Protein AF-A0A7X4APA9-F1 (afdb_monomer_lite)

Secondary structure (DSSP, 8-state):
----HHHHHHHHHHS----TTSS-HHHHHHHHHHHHHHHHHHS-GGG--SSS----S-TTTT-GGGG-

Structure (mmCIF, N/CA/C/O backbone):
data_AF-A0A7X4APA9-F1
#
_entry.id   AF-A0A7X4APA9-F1
#
loop_
_atom_site.group_PDB
_atom_site.id
_atom_site.type_symbol
_atom_site.label_atom_id
_atom_site.label_alt_id
_atom_site.label_comp_id
_atom_site.label_asym_id
_atom_site.label_entity_id
_atom_site.label_seq_id
_atom_site.pdbx_PDB_ins_code
_atom_site.Cartn_x
_atom_site.Cartn_y
_atom_site.Cartn_z
_atom_site.occupancy
_atom_site.B_iso_or_equiv
_atom_site.auth_seq_id
_atom_site.auth_comp_id
_atom_site.auth_asym_id
_atom_site.auth_atom_id
_atom_site.pdbx_PDB_model_num
ATOM 1 N N . MET A 1 1 ? -5.886 -6.947 13.616 1.00 82.56 1 MET A N 1
ATOM 2 C CA . MET A 1 1 ? -6.449 -5.667 14.108 1.00 82.56 1 MET A CA 1
ATOM 3 C C . MET A 1 1 ? -7.970 -5.782 14.140 1.00 82.56 1 MET A C 1
ATOM 5 O O . MET A 1 1 ? -8.518 -6.399 13.237 1.00 82.56 1 MET A O 1
ATOM 9 N N . LYS A 1 2 ? -8.652 -5.216 15.145 1.00 92.44 2 LYS A N 1
ATOM 10 C CA . LYS A 1 2 ? -10.117 -5.065 15.149 1.00 92.44 2 LYS A CA 1
ATOM 11 C C . LYS A 1 2 ? -10.449 -3.573 15.165 1.00 92.44 2 LYS A C 1
ATOM 13 O O . LYS A 1 2 ? -9.907 -2.859 16.003 1.00 92.44 2 LYS A O 1
ATOM 18 N N . LEU A 1 3 ? -11.293 -3.119 14.238 1.00 95.88 3 LEU A N 1
ATOM 19 C CA . LEU A 1 3 ? -11.736 -1.724 14.180 1.00 95.88 3 LEU A CA 1
ATOM 20 C C . LEU A 1 3 ? -12.650 -1.400 15.364 1.00 95.88 3 LEU A C 1
ATOM 22 O O . LEU A 1 3 ? -13.386 -2.265 15.849 1.00 95.88 3 LEU A O 1
ATOM 26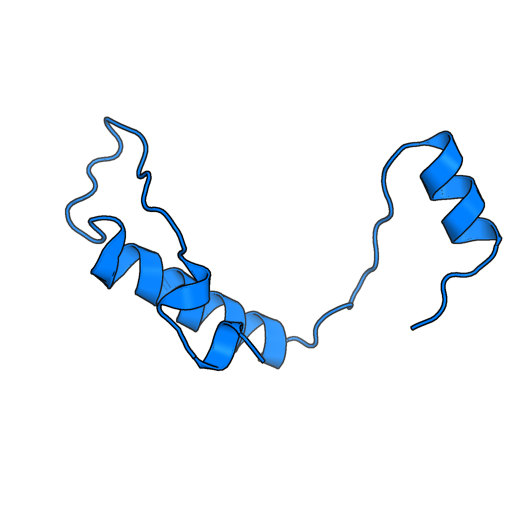 N N . THR A 1 4 ? -12.615 -0.150 15.817 1.00 96.88 4 THR A N 1
ATOM 27 C CA . THR A 1 4 ? -13.583 0.344 16.801 1.00 96.88 4 THR A CA 1
ATOM 28 C C . THR A 1 4 ? -14.947 0.549 16.144 1.00 96.88 4 THR A C 1
ATOM 30 O O . THR A 1 4 ? -15.042 0.771 14.937 1.00 96.88 4 THR A O 1
ATOM 33 N N . GLU A 1 5 ? -16.018 0.526 16.937 1.00 98.19 5 GLU A N 1
ATOM 34 C CA . GLU A 1 5 ? -17.370 0.804 16.437 1.00 98.19 5 GLU A CA 1
ATOM 35 C C . GLU A 1 5 ? -17.461 2.188 15.775 1.00 98.19 5 GLU A C 1
ATOM 37 O O . GLU A 1 5 ? -18.086 2.343 14.730 1.00 98.19 5 GLU A O 1
ATOM 42 N N . HIS A 1 6 ? -16.747 3.179 16.315 1.00 97.62 6 HIS A N 1
ATOM 43 C CA . HIS A 1 6 ? -16.658 4.502 15.707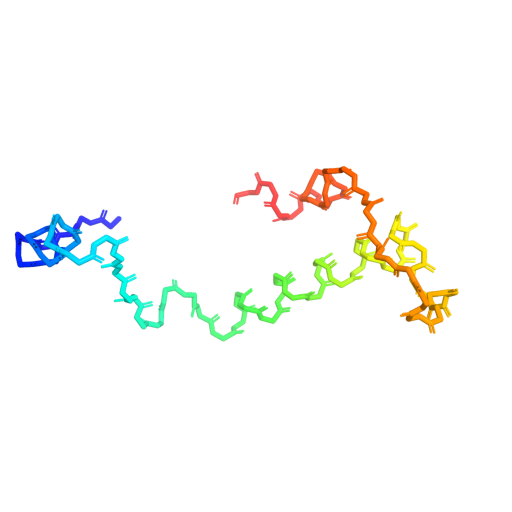 1.00 97.62 6 HIS A CA 1
ATOM 44 C C . HIS A 1 6 ? -16.024 4.464 14.307 1.00 97.62 6 HIS A C 1
ATOM 46 O O . HIS A 1 6 ? -16.563 5.061 13.382 1.00 97.62 6 HIS A O 1
ATOM 52 N N . GLN A 1 7 ? -14.914 3.740 14.129 1.00 97.62 7 GLN A N 1
ATOM 53 C CA . GLN A 1 7 ? -14.263 3.593 12.821 1.00 97.62 7 GLN A CA 1
ATOM 54 C C . GLN A 1 7 ? -15.157 2.858 11.816 1.00 97.62 7 GLN A C 1
ATOM 56 O O . GLN A 1 7 ? -15.212 3.247 10.651 1.00 97.62 7 GLN A O 1
ATOM 61 N N . VAL A 1 8 ? -15.888 1.832 12.268 1.00 98.19 8 VAL A N 1
ATOM 62 C CA . VAL A 1 8 ? -16.878 1.120 11.444 1.00 98.19 8 VAL A CA 1
ATOM 63 C C . VAL A 1 8 ? -17.999 2.066 11.012 1.00 98.19 8 VAL A C 1
ATOM 65 O O . VAL A 1 8 ? -18.310 2.147 9.826 1.00 98.19 8 VAL A O 1
ATOM 68 N N . ASN A 1 9 ? -18.566 2.836 11.941 1.00 98.50 9 ASN A N 1
ATOM 69 C CA . ASN A 1 9 ? -19.631 3.794 11.640 1.00 98.50 9 ASN A CA 1
ATOM 70 C C . ASN A 1 9 ? -19.153 4.920 10.713 1.00 98.50 9 ASN A C 1
ATOM 72 O O . ASN A 1 9 ? -19.888 5.324 9.811 1.00 98.50 9 ASN A O 1
ATOM 76 N N . PHE A 1 10 ? -17.914 5.390 10.887 1.00 98.38 10 PHE A N 1
ATOM 77 C CA . PHE A 1 10 ? -17.292 6.359 9.987 1.00 98.38 10 PHE A CA 1
ATOM 78 C C . PHE A 1 10 ? -17.190 5.793 8.566 1.00 98.38 10 PHE A C 1
ATOM 80 O O . PHE A 1 10 ? -17.673 6.422 7.626 1.00 98.38 10 PHE A O 1
ATOM 87 N N . PHE A 1 11 ? -16.643 4.583 8.406 1.00 98.12 11 PHE A N 1
ATOM 88 C CA . PHE A 1 11 ? -16.545 3.929 7.100 1.00 98.12 11 PHE A CA 1
ATOM 89 C C . PHE A 1 11 ? -17.922 3.744 6.451 1.00 98.12 11 PHE A C 1
ATOM 91 O O . PHE A 1 11 ? -18.099 4.089 5.288 1.00 98.12 11 PHE A O 1
ATOM 98 N N . ASN A 1 12 ? -18.920 3.282 7.208 1.00 98.44 12 ASN A N 1
ATOM 99 C CA . ASN A 1 12 ? -20.285 3.107 6.703 1.00 98.44 12 ASN A CA 1
ATOM 100 C C . ASN A 1 12 ? -20.940 4.429 6.262 1.00 98.44 12 ASN A C 1
ATOM 102 O O . ASN A 1 12 ? -21.819 4.414 5.406 1.00 98.44 12 ASN A O 1
ATOM 106 N N . THR A 1 13 ? -20.524 5.562 6.836 1.00 98.50 13 THR A N 1
ATOM 107 C CA . THR A 1 13 ? -21.062 6.892 6.508 1.00 98.50 13 THR A CA 1
ATOM 108 C C . THR A 1 13 ? -20.335 7.532 5.324 1.00 98.50 13 THR A C 1
ATOM 110 O O . THR A 1 13 ? -20.973 8.140 4.468 1.00 98.50 13 THR A O 1
ATOM 113 N N . PHE A 1 14 ? -19.005 7.414 5.269 1.00 98.44 14 PHE A N 1
ATOM 114 C CA . PHE A 1 14 ? -18.162 8.174 4.338 1.00 98.44 14 PHE A CA 1
ATOM 115 C C . PHE A 1 14 ? -17.494 7.325 3.248 1.00 98.44 14 PHE A C 1
ATOM 117 O O . PHE A 1 14 ? -16.954 7.878 2.294 1.00 98.44 14 PHE A O 1
ATOM 124 N N . GLY A 1 15 ? -17.511 5.997 3.365 1.00 97.94 15 GLY A N 1
ATOM 125 C CA . GLY A 1 15 ? -16.952 5.066 2.379 1.00 97.94 15 GLY A CA 1
ATOM 126 C C . GLY A 1 15 ? -15.430 4.901 2.421 1.00 97.94 15 GLY A C 1
ATOM 127 O O . GLY A 1 15 ? -14.867 4.243 1.549 1.00 97.94 15 GLY A O 1
ATOM 128 N N . TYR A 1 16 ? -14.743 5.479 3.410 1.00 97.44 16 TYR A N 1
ATOM 129 C CA . TYR A 1 16 ? -13.298 5.329 3.586 1.00 97.44 16 TYR A CA 1
ATOM 130 C C . TYR A 1 16 ? -12.904 5.365 5.064 1.00 97.44 16 TYR A C 1
ATOM 132 O O . TYR A 1 16 ? -13.665 5.815 5.920 1.00 97.44 16 TYR A O 1
ATOM 140 N N . LEU A 1 17 ? -11.691 4.896 5.362 1.00 97.31 17 LEU A N 1
ATOM 141 C CA . LEU A 1 17 ? -11.080 5.007 6.680 1.00 97.31 17 LEU A CA 1
ATOM 142 C C . LEU A 1 17 ? -9.578 5.253 6.524 1.00 97.31 17 LEU A C 1
ATOM 144 O O . LEU A 1 17 ? -8.892 4.496 5.841 1.00 97.31 17 LEU A O 1
ATOM 148 N N . ALA A 1 18 ? -9.063 6.294 7.1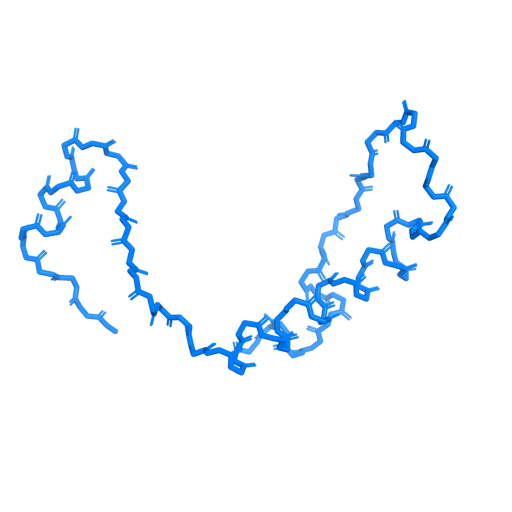74 1.00 95.44 18 ALA A N 1
ATOM 149 C CA . ALA A 1 18 ? -7.625 6.509 7.285 1.00 95.44 18 ALA A CA 1
ATOM 150 C C . ALA A 1 18 ? -7.090 5.770 8.518 1.00 95.44 18 ALA A C 1
ATOM 152 O O . ALA A 1 18 ? -7.632 5.915 9.615 1.00 95.44 18 ALA A O 1
ATOM 153 N N . ILE A 1 19 ? -6.017 4.998 8.342 1.00 94.31 19 ILE A N 1
ATOM 154 C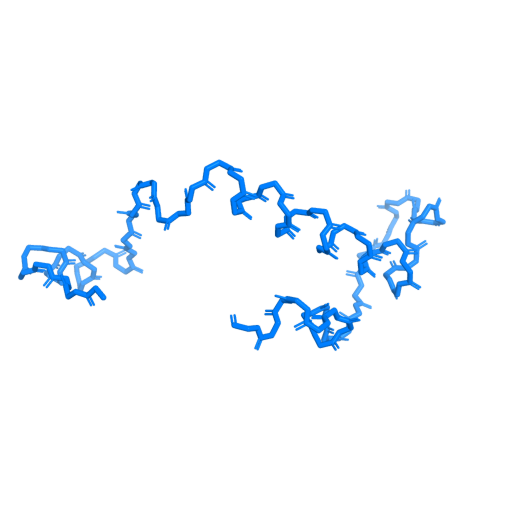 CA . ILE A 1 19 ? -5.335 4.277 9.422 1.00 94.31 19 ILE A CA 1
ATOM 155 C C . ILE A 1 19 ? -3.869 4.731 9.433 1.00 94.31 19 ILE A C 1
ATOM 157 O O . ILE A 1 19 ? -3.043 4.172 8.708 1.00 94.31 19 ILE A O 1
ATOM 161 N N . PRO A 1 20 ? -3.537 5.786 10.199 1.00 92.94 20 PRO A N 1
ATOM 162 C CA . PRO A 1 20 ? -2.173 6.290 10.281 1.00 92.94 20 PRO A CA 1
ATOM 163 C C . PRO A 1 20 ? -1.240 5.240 10.884 1.00 92.94 20 PRO A C 1
ATOM 165 O O . PRO A 1 20 ? -1.598 4.587 11.862 1.00 92.94 20 PRO A O 1
ATOM 168 N N . GLY A 1 21 ? -0.039 5.099 10.320 1.00 93.12 21 GLY A N 1
ATOM 169 C CA . GLY A 1 21 ? 0.972 4.180 10.850 1.00 93.12 21 GLY A CA 1
ATOM 170 C C . GLY A 1 21 ? 0.589 2.701 10.752 1.00 93.12 21 GLY A C 1
ATOM 171 O O . GLY A 1 21 ? 1.026 1.916 11.586 1.00 93.12 21 GLY A O 1
ATOM 172 N N . MET A 1 22 ? -0.233 2.320 9.764 1.00 93.31 22 MET A N 1
ATOM 173 C CA . MET A 1 22 ? -0.558 0.910 9.495 1.00 93.31 22 MET A CA 1
ATOM 174 C C . MET A 1 22 ? 0.702 0.072 9.232 1.00 93.31 22 MET A C 1
ATOM 176 O O . MET A 1 22 ? 0.771 -1.075 9.659 1.00 93.31 22 MET A O 1
ATOM 180 N N . PHE A 1 23 ? 1.682 0.666 8.549 1.00 94.06 23 PHE A N 1
ATOM 181 C CA . PHE A 1 23 ? 2.992 0.082 8.295 1.00 94.06 23 PHE A CA 1
ATOM 182 C C . PHE A 1 23 ? 4.053 0.865 9.059 1.00 94.06 23 PHE A C 1
ATOM 184 O O . PHE A 1 23 ? 3.999 2.098 9.146 1.00 94.06 23 PHE A O 1
ATOM 191 N N . SER A 1 24 ? 5.039 0.152 9.587 1.00 96.50 24 SER A N 1
ATOM 192 C CA . SER A 1 24 ? 6.265 0.762 10.087 1.00 96.50 24 SER A CA 1
ATOM 193 C C . SER A 1 24 ? 7.062 1.414 8.943 1.00 96.50 24 SER A C 1
ATOM 195 O O . SER A 1 24 ? 6.905 1.036 7.779 1.00 96.50 24 SER A O 1
ATOM 197 N N . PRO A 1 25 ? 7.951 2.383 9.239 1.00 96.81 25 PRO A N 1
ATOM 198 C CA . PRO A 1 25 ? 8.808 2.991 8.221 1.00 96.81 25 PRO A CA 1
ATOM 199 C C . PRO A 1 25 ? 9.628 1.974 7.419 1.00 96.81 25 PRO A C 1
ATOM 201 O O . PRO A 1 25 ? 9.713 2.094 6.201 1.00 96.81 25 PRO A O 1
ATOM 204 N N . SER A 1 26 ? 10.168 0.948 8.083 1.00 97.31 26 SER A N 1
ATOM 205 C CA . SER A 1 26 ? 10.930 -0.116 7.425 1.00 97.31 26 SER A CA 1
ATOM 206 C C . SER A 1 26 ? 10.050 -1.009 6.555 1.00 97.31 26 SER A C 1
ATOM 208 O O . SER A 1 26 ? 10.501 -1.457 5.506 1.00 97.31 26 SER A O 1
ATOM 210 N N . GLU A 1 27 ? 8.798 -1.265 6.955 1.00 96.12 27 GLU A N 1
ATOM 211 C CA . GLU A 1 27 ? 7.841 -1.976 6.101 1.00 96.12 27 GLU A CA 1
ATOM 212 C C . GLU A 1 27 ? 7.527 -1.203 4.829 1.00 96.12 27 GLU A C 1
ATOM 214 O O . GLU A 1 27 ? 7.561 -1.775 3.744 1.00 96.12 27 GLU A O 1
ATOM 219 N N . MET A 1 28 ? 7.281 0.101 4.951 1.00 96.50 28 MET A N 1
ATOM 220 C CA . MET A 1 28 ? 7.054 0.944 3.781 1.00 96.50 28 MET A CA 1
ATOM 221 C C . MET A 1 28 ? 8.264 0.948 2.847 1.00 96.50 28 MET A C 1
ATOM 223 O O . MET A 1 28 ? 8.081 0.806 1.645 1.00 96.50 28 MET A O 1
ATOM 227 N N . GLU A 1 29 ? 9.480 1.066 3.385 1.00 97.44 29 GLU A N 1
ATOM 228 C CA . GLU A 1 29 ? 10.716 1.072 2.594 1.00 97.44 29 GLU A CA 1
ATOM 229 C C . GLU A 1 29 ? 10.831 -0.178 1.717 1.00 97.44 29 GLU A C 1
ATOM 231 O O . GLU A 1 29 ? 10.904 -0.063 0.494 1.00 97.44 29 GLU A O 1
ATOM 236 N N . TRP A 1 30 ? 10.742 -1.375 2.306 1.00 96.75 30 TRP A N 1
ATOM 237 C CA . TRP A 1 30 ? 10.908 -2.591 1.510 1.00 96.75 30 TRP A CA 1
ATOM 238 C C . TRP A 1 30 ? 9.729 -2.855 0.566 1.00 96.75 30 TRP A C 1
ATOM 240 O O . TRP A 1 30 ? 9.940 -3.390 -0.520 1.00 96.75 30 TRP A O 1
ATOM 250 N N . ILE A 1 31 ? 8.496 -2.489 0.944 1.00 96.06 31 ILE A N 1
ATOM 251 C CA . ILE A 1 31 ? 7.326 -2.621 0.058 1.00 96.06 31 ILE A CA 1
ATOM 252 C C . ILE A 1 31 ? 7.514 -1.743 -1.181 1.00 96.06 31 ILE A C 1
ATOM 254 O O . ILE A 1 31 ? 7.256 -2.197 -2.295 1.00 96.06 31 ILE A O 1
ATOM 258 N N . ILE A 1 32 ? 7.976 -0.503 -0.989 1.00 96.00 32 ILE A N 1
ATOM 259 C CA . ILE A 1 32 ? 8.254 0.433 -2.081 1.00 96.00 32 ILE A CA 1
ATOM 260 C C . ILE A 1 32 ? 9.342 -0.137 -2.989 1.00 96.00 32 ILE A C 1
ATOM 262 O O . ILE A 1 32 ? 9.134 -0.204 -4.195 1.00 96.00 32 ILE A O 1
ATOM 266 N N . GLU A 1 33 ? 10.465 -0.596 -2.432 1.00 96.38 33 GLU A N 1
ATOM 267 C CA . GLU A 1 33 ? 11.561 -1.173 -3.220 1.00 96.38 33 GLU A CA 1
ATOM 268 C C . GLU A 1 33 ? 11.109 -2.370 -4.064 1.00 96.38 33 GLU A C 1
ATOM 270 O O . GLU A 1 33 ? 11.372 -2.422 -5.267 1.00 96.38 33 GLU A O 1
ATOM 275 N N . GLU A 1 34 ? 10.394 -3.322 -3.461 1.00 96.06 34 GLU A N 1
ATOM 276 C CA . GLU A 1 34 ? 9.899 -4.499 -4.173 1.00 96.06 34 GLU A CA 1
ATOM 277 C C . GLU A 1 34 ? 8.912 -4.107 -5.278 1.00 96.06 34 GLU A C 1
ATOM 279 O O . GLU A 1 34 ? 8.995 -4.633 -6.388 1.00 96.06 34 GLU A O 1
ATOM 284 N N . PHE A 1 35 ? 8.011 -3.157 -5.015 1.00 93.50 35 PHE A N 1
ATOM 285 C CA . PHE A 1 35 ? 7.050 -2.700 -6.015 1.00 93.50 35 PHE A CA 1
ATOM 286 C C . PHE A 1 35 ? 7.729 -1.935 -7.161 1.00 93.50 35 PHE A C 1
ATOM 288 O O . PHE A 1 35 ? 7.415 -2.176 -8.326 1.00 93.50 35 PHE A O 1
ATOM 295 N N . GLU A 1 36 ? 8.706 -1.075 -6.871 1.00 92.75 36 GLU A N 1
ATOM 296 C CA . GLU A 1 36 ? 9.488 -0.360 -7.888 1.00 92.75 36 GLU A CA 1
ATOM 297 C C . GLU A 1 36 ? 10.220 -1.330 -8.820 1.00 92.75 36 GLU A C 1
ATOM 299 O O . GLU A 1 36 ? 10.180 -1.173 -10.044 1.00 92.75 36 GLU A O 1
ATOM 304 N N . LEU A 1 37 ? 10.817 -2.395 -8.275 1.00 93.19 37 LEU A N 1
ATOM 305 C CA . LEU A 1 37 ? 11.460 -3.432 -9.086 1.00 93.19 37 LEU A CA 1
ATOM 306 C C . LEU A 1 37 ? 10.482 -4.081 -10.072 1.00 93.19 37 LEU A C 1
ATOM 308 O O . LEU A 1 37 ? 10.863 -4.354 -11.209 1.00 93.19 37 LEU A O 1
ATOM 312 N N . THR A 1 38 ? 9.208 -4.246 -9.704 1.00 92.81 38 THR A N 1
ATOM 313 C CA . THR A 1 38 ? 8.207 -4.818 -10.623 1.00 92.81 38 THR A CA 1
ATOM 314 C C . THR A 1 38 ? 7.963 -3.926 -11.833 1.00 92.81 38 THR A C 1
ATOM 316 O O . THR A 1 38 ? 7.880 -4.409 -12.962 1.00 92.81 38 THR A O 1
ATOM 319 N N . ILE A 1 39 ? 7.921 -2.609 -11.626 1.00 90.69 39 ILE A N 1
ATOM 320 C CA . ILE A 1 39 ? 7.763 -1.630 -12.703 1.00 90.69 39 ILE A CA 1
ATOM 321 C C . ILE A 1 39 ? 9.001 -1.645 -13.599 1.00 90.69 39 ILE A C 1
ATOM 323 O O . ILE A 1 39 ? 8.873 -1.620 -14.825 1.00 90.69 39 ILE A O 1
ATOM 327 N N . GLN A 1 40 ? 10.193 -1.712 -12.998 1.00 91.12 40 GLN A N 1
ATOM 328 C CA . GLN A 1 40 ? 11.450 -1.706 -13.743 1.00 91.12 40 GLN A CA 1
ATOM 329 C C . GLN A 1 40 ? 11.649 -2.967 -14.589 1.00 91.12 40 GLN A C 1
ATOM 331 O O . GLN A 1 40 ? 12.112 -2.865 -15.724 1.00 91.12 40 GLN A O 1
ATOM 336 N N . GLU A 1 41 ? 11.291 -4.134 -14.058 1.00 91.25 41 GLU A N 1
ATOM 337 C CA . GLU A 1 41 ? 11.540 -5.432 -14.694 1.00 91.25 41 GLU A CA 1
ATOM 338 C C . GLU A 1 41 ? 10.397 -5.871 -15.625 1.00 91.25 41 GLU A C 1
ATOM 340 O O . GLU A 1 41 ? 10.659 -6.469 -16.668 1.00 91.25 41 GLU A O 1
ATOM 345 N N . PHE A 1 42 ? 9.141 -5.545 -15.293 1.00 90.06 42 PHE A N 1
ATOM 346 C CA . PHE A 1 42 ? 7.951 -6.052 -15.996 1.00 90.06 42 PHE A CA 1
ATOM 347 C C . PHE A 1 42 ? 7.054 -4.947 -16.578 1.00 90.06 42 PHE A C 1
ATOM 349 O O . PHE A 1 42 ? 6.313 -5.194 -17.528 1.00 90.06 42 PHE A O 1
ATOM 356 N N . GLY A 1 43 ? 7.141 -3.717 -16.064 1.00 88.06 43 GLY A N 1
ATOM 357 C CA . GLY A 1 43 ? 6.333 -2.566 -16.492 1.00 88.06 43 GLY A CA 1
ATOM 358 C C . GLY A 1 43 ? 6.967 -1.677 -17.571 1.00 88.06 43 GLY A C 1
ATOM 359 O O . GLY A 1 43 ? 6.506 -0.558 -17.789 1.00 88.06 43 GLY A O 1
ATOM 360 N N . GLY A 1 44 ? 8.046 -2.122 -18.221 1.00 84.06 44 GLY A N 1
ATOM 361 C CA . GLY A 1 44 ? 8.793 -1.328 -19.210 1.00 84.06 44 GLY A CA 1
ATOM 362 C C . GLY A 1 44 ? 9.792 -0.332 -18.605 1.00 84.06 44 GLY A C 1
ATOM 363 O O . GLY A 1 44 ? 10.649 0.175 -19.332 1.00 84.06 44 GLY A O 1
ATOM 364 N N . GLY A 1 45 ? 9.741 -0.115 -17.287 1.00 84.75 45 GLY A N 1
ATOM 365 C CA . GLY A 1 45 ? 10.783 0.535 -16.496 1.00 84.75 45 GLY A CA 1
ATOM 366 C C . GLY A 1 45 ? 11.360 1.807 -17.106 1.00 84.75 45 GLY A C 1
ATOM 367 O O . GLY A 1 45 ? 10.644 2.736 -17.469 1.00 84.75 45 GLY A O 1
ATOM 368 N N . LYS A 1 46 ? 12.688 1.813 -17.253 1.00 79.31 46 LYS A N 1
ATOM 369 C CA . LYS A 1 46 ? 13.489 2.923 -17.800 1.00 79.31 46 LYS A CA 1
ATOM 370 C C . LYS A 1 46 ? 13.160 3.308 -19.246 1.00 79.31 46 LYS A C 1
ATOM 372 O O . LYS A 1 46 ? 13.603 4.362 -19.688 1.00 79.31 46 LYS A O 1
ATOM 377 N N . ASN A 1 47 ? 12.431 2.467 -19.979 1.00 82.25 47 ASN A N 1
ATOM 378 C CA . ASN A 1 47 ? 12.025 2.743 -21.358 1.00 82.25 47 ASN A CA 1
ATOM 379 C C . ASN A 1 47 ? 10.655 3.430 -21.440 1.00 82.25 47 ASN A C 1
ATOM 381 O O . ASN A 1 47 ? 10.173 3.698 -22.538 1.00 82.25 47 ASN A O 1
ATOM 385 N N . HIS A 1 48 ? 10.008 3.688 -20.301 1.00 83.38 48 HIS A N 1
ATOM 386 C CA . HIS A 1 48 ? 8.752 4.419 -20.257 1.00 83.38 48 HIS A CA 1
ATOM 387 C C . HIS A 1 48 ? 8.992 5.918 -20.472 1.00 83.38 48 HIS A C 1
ATOM 389 O O . HIS A 1 48 ? 9.700 6.560 -19.701 1.00 83.38 48 HIS A O 1
ATOM 395 N N . ASP A 1 49 ? 8.405 6.478 -21.530 1.00 87.62 49 ASP A N 1
ATOM 396 C CA . ASP A 1 49 ? 8.582 7.879 -21.941 1.00 87.62 49 ASP A CA 1
ATOM 397 C C . ASP A 1 49 ? 7.423 8.799 -21.511 1.00 87.62 49 ASP A C 1
ATOM 399 O O . ASP A 1 49 ? 7.371 9.970 -21.887 1.00 87.62 49 ASP A O 1
ATOM 403 N N . GLY A 1 50 ? 6.469 8.276 -20.734 1.00 86.00 50 GLY A N 1
ATOM 404 C CA . GLY A 1 50 ? 5.305 9.024 -20.259 1.00 86.00 50 GLY A CA 1
ATOM 405 C C . GLY A 1 50 ? 4.196 9.245 -21.294 1.00 86.00 50 GLY A C 1
ATOM 406 O O . GLY A 1 50 ? 3.162 9.813 -20.944 1.00 86.00 50 GLY A O 1
ATOM 407 N N . THR A 1 51 ? 4.352 8.800 -22.545 1.00 91.12 51 THR A N 1
ATOM 408 C CA . THR A 1 51 ? 3.363 9.061 -23.613 1.00 91.12 51 THR A CA 1
ATOM 409 C C . THR A 1 51 ? 2.135 8.155 -23.542 1.00 91.12 51 THR A C 1
ATOM 411 O O . THR A 1 51 ? 1.072 8.484 -24.073 1.00 91.12 51 THR A O 1
ATOM 414 N N . SER A 1 52 ? 2.255 7.016 -22.861 1.00 87.25 52 SER A N 1
ATOM 415 C CA . SER A 1 52 ? 1.186 6.037 -22.674 1.00 87.25 52 SER A CA 1
ATOM 416 C C . SER A 1 52 ? 1.204 5.474 -21.257 1.00 87.25 52 SER A C 1
ATOM 418 O O . SER A 1 52 ? 2.185 5.600 -20.529 1.00 87.25 52 SER A O 1
ATOM 420 N N . ARG A 1 53 ? 0.098 4.870 -20.816 1.00 87.88 53 ARG A N 1
ATOM 421 C CA . ARG A 1 53 ? 0.041 4.256 -19.484 1.00 87.88 53 ARG A CA 1
ATOM 422 C C . ARG A 1 53 ? 0.802 2.935 -19.476 1.00 87.88 53 ARG A C 1
ATOM 424 O O . ARG A 1 53 ? 0.548 2.082 -20.320 1.00 87.88 53 ARG A O 1
ATOM 431 N N . THR A 1 54 ? 1.638 2.737 -18.462 1.00 85.00 54 THR A N 1
ATOM 432 C CA . THR A 1 54 ? 2.139 1.407 -18.114 1.00 85.00 54 THR A CA 1
ATOM 433 C C . THR A 1 54 ? 0.990 0.560 -17.587 1.00 85.00 54 THR A C 1
ATOM 435 O O . THR A 1 54 ? 0.322 0.936 -16.623 1.00 85.00 54 THR A O 1
ATOM 438 N N . MET A 1 55 ? 0.759 -0.586 -18.221 1.00 84.12 55 MET A N 1
ATOM 439 C CA . MET A 1 55 ? -0.164 -1.605 -17.741 1.00 84.12 55 MET A CA 1
ATOM 440 C C . MET A 1 55 ? 0.536 -2.955 -17.834 1.00 84.12 55 MET A C 1
ATOM 442 O O . MET A 1 55 ? 0.907 -3.394 -18.918 1.00 84.12 55 MET A O 1
ATOM 446 N N . PHE A 1 56 ? 0.734 -3.587 -16.683 1.00 86.88 56 PHE A N 1
ATOM 447 C CA . PHE A 1 56 ? 1.221 -4.952 -16.572 1.00 86.88 56 PHE A CA 1
ATOM 448 C C . PHE A 1 56 ? 0.448 -5.627 -15.441 1.00 86.88 56 PHE A C 1
ATOM 450 O O . PHE A 1 56 ? 0.196 -5.027 -14.393 1.00 86.88 56 PHE A O 1
ATOM 457 N N . GLY A 1 57 ? -0.035 -6.836 -15.711 1.00 86.44 57 GLY A N 1
ATOM 458 C CA . GLY A 1 57 ? -0.856 -7.586 -14.771 1.00 86.44 57 GLY A CA 1
ATOM 459 C C . GLY A 1 57 ? 0.006 -8.273 -13.720 1.00 86.44 57 GLY A C 1
ATOM 460 O O . GLY A 1 57 ? 1.046 -8.826 -14.051 1.00 86.44 57 GLY A O 1
ATOM 461 N N . GLY A 1 58 ? -0.469 -8.266 -12.478 1.00 88.44 58 GLY A N 1
ATOM 462 C CA . GLY A 1 58 ? 0.132 -9.014 -11.376 1.00 88.44 58 GLY A CA 1
ATOM 463 C C . GLY A 1 58 ? 1.471 -8.476 -10.843 1.00 88.44 58 GLY A C 1
ATOM 464 O O . GLY A 1 58 ? 2.419 -9.250 -10.715 1.00 88.44 58 GLY A O 1
ATOM 465 N N . PRO A 1 59 ? 1.599 -7.169 -10.525 1.00 88.44 59 PRO A N 1
ATOM 466 C CA . PRO A 1 59 ? 2.847 -6.620 -9.987 1.00 88.44 59 PRO A CA 1
ATOM 467 C C . PRO A 1 59 ? 3.264 -7.281 -8.664 1.00 88.44 59 PRO A C 1
ATOM 469 O O . PRO A 1 59 ? 4.449 -7.448 -8.408 1.00 88.44 59 PRO A O 1
ATOM 472 N N . ILE A 1 60 ? 2.309 -7.705 -7.834 1.00 92.31 60 ILE A N 1
ATOM 473 C CA . ILE A 1 60 ? 2.581 -8.312 -6.523 1.00 92.31 60 ILE A CA 1
ATOM 474 C C . ILE A 1 60 ? 3.182 -9.715 -6.692 1.00 92.31 60 ILE A C 1
ATOM 476 O O . ILE A 1 60 ? 4.145 -10.077 -6.021 1.00 92.31 60 ILE A O 1
ATOM 480 N N . GLU A 1 61 ? 2.656 -10.486 -7.638 1.00 93.69 61 GLU A N 1
ATOM 481 C CA . GLU A 1 61 ? 2.983 -11.887 -7.893 1.00 93.69 61 GLU A CA 1
ATOM 482 C C . GLU A 1 61 ? 4.404 -12.077 -8.441 1.00 93.69 61 GLU A C 1
ATOM 484 O O . GLU A 1 61 ? 4.989 -13.151 -8.303 1.00 93.69 61 GLU A O 1
ATOM 489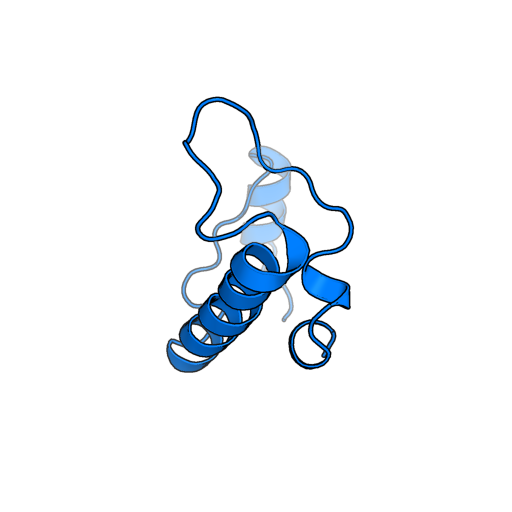 N N . HIS A 1 62 ? 4.993 -11.030 -9.020 1.00 92.75 62 HIS A N 1
ATOM 490 C CA . HIS A 1 62 ? 6.384 -11.041 -9.470 1.00 92.75 62 HIS A CA 1
ATOM 491 C C . HIS A 1 62 ? 7.398 -11.022 -8.318 1.00 92.75 62 HIS A C 1
ATOM 493 O O . HIS A 1 62 ? 8.573 -11.325 -8.539 1.00 92.75 62 HIS A O 1
ATOM 499 N N . ARG A 1 63 ? 6.975 -10.686 -7.093 1.00 94.06 63 ARG A N 1
ATOM 500 C CA . ARG A 1 63 ? 7.857 -10.529 -5.932 1.00 94.06 63 ARG A CA 1
ATOM 501 C C . ARG A 1 63 ? 7.375 -11.405 -4.779 1.00 94.06 63 ARG A C 1
ATOM 503 O O . ARG A 1 63 ? 6.414 -11.048 -4.100 1.00 94.06 63 ARG A O 1
ATOM 510 N N . PRO A 1 64 ? 8.067 -12.516 -4.468 1.00 94.12 64 PRO A N 1
ATOM 511 C CA . PRO A 1 64 ? 7.655 -13.419 -3.393 1.00 94.12 64 PRO A CA 1
ATOM 512 C C . PRO A 1 64 ? 7.444 -12.724 -2.042 1.00 94.12 64 PRO A C 1
ATOM 51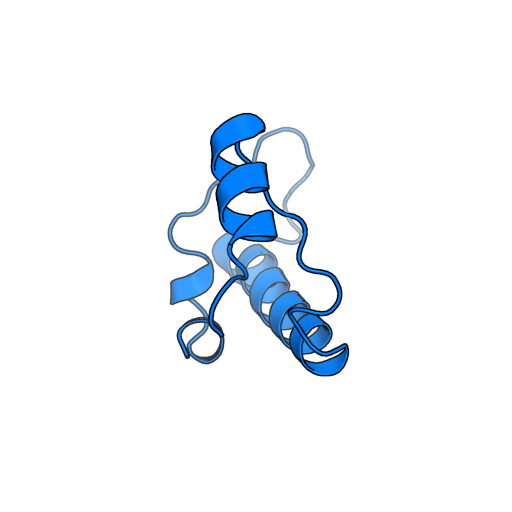4 O O . PRO A 1 64 ? 6.572 -13.123 -1.278 1.00 94.12 64 PRO A O 1
ATOM 517 N N . ARG A 1 65 ? 8.207 -11.659 -1.765 1.00 94.62 65 ARG A N 1
ATOM 518 C CA . ARG A 1 65 ? 8.118 -10.882 -0.524 1.00 94.62 65 ARG A CA 1
ATOM 519 C C . ARG A 1 65 ? 6.842 -10.037 -0.414 1.00 94.62 65 ARG A C 1
ATOM 521 O O . ARG A 1 65 ? 6.426 -9.748 0.695 1.00 94.62 65 ARG A O 1
ATOM 528 N N . LEU A 1 66 ? 6.206 -9.655 -1.525 1.00 93.62 66 LEU A N 1
ATOM 529 C CA . LEU A 1 66 ? 4.929 -8.925 -1.503 1.00 93.62 66 LEU A CA 1
ATOM 530 C C . LEU A 1 66 ? 3.717 -9.851 -1.289 1.00 93.62 66 LEU A C 1
ATOM 532 O O . LEU A 1 66 ? 2.618 -9.367 -1.040 1.00 93.62 66 LEU A O 1
ATOM 536 N N . CYS A 1 67 ? 3.904 -11.170 -1.386 1.00 91.69 67 CYS A N 1
ATOM 537 C CA . CYS A 1 67 ? 2.845 -12.171 -1.227 1.00 91.69 67 CYS A CA 1
ATOM 538 C C . CYS A 1 67 ? 2.733 -12.731 0.206 1.00 91.69 67 CYS A C 1
ATOM 540 O O . CYS A 1 67 ? 2.052 -13.739 0.408 1.00 91.69 67 CYS A O 1
ATOM 542 N N . THR A 1 68 ? 3.448 -12.147 1.172 1.00 78.75 68 THR A N 1
ATOM 543 C CA . THR A 1 68 ? 3.573 -12.655 2.550 1.00 78.75 68 THR A CA 1
ATOM 544 C C . THR A 1 68 ? 2.616 -11.996 3.524 1.00 78.75 68 THR A C 1
ATOM 546 O O . THR A 1 68 ? 2.465 -10.758 3.426 1.00 78.75 68 THR A O 1
#

Foldseek 3Di:
DDDDPVQVVVCVVPVDGDDPCPDDPVRVVVVVVLLLVLCCPFQCNPNDPPPDDRDDPDSQVVGPVSVD

Sequence (68 aa):
MKLTEHQVNFFNTFGYLAIPGMFSPSEMEWIIEEFELTIQEFGGGKNHDGTSRTMFGGPIEHRPRLCT

Radius of gyration: 16.76 Å; chains: 1; bounding box: 35×22×40 Å

pLDDT: mean 92.49, std 5.15, range [78.75, 98.5]